Protein AF-A0A7J7U603-F1 (afdb_monomer_lite)

Structure (mmCIF, N/CA/C/O backbone):
data_AF-A0A7J7U603-F1
#
_entry.id   AF-A0A7J7U603-F1
#
loop_
_atom_site.group_PDB
_atom_site.id
_atom_site.type_symbol
_atom_site.label_atom_id
_atom_site.label_alt_id
_atom_site.label_comp_id
_atom_site.label_asym_id
_atom_site.label_entity_id
_atom_site.label_seq_id
_atom_site.pdbx_PDB_ins_code
_atom_site.Cartn_x
_atom_site.Cartn_y
_atom_site.Cartn_z
_atom_site.occupancy
_atom_site.B_iso_or_equiv
_atom_site.auth_seq_id
_atom_site.auth_comp_id
_atom_site.auth_asym_id
_atom_site.auth_atom_id
_atom_site.pdbx_PDB_model_num
ATOM 1 N N . MET A 1 1 ? -26.264 -17.596 16.762 1.00 34.34 1 MET A N 1
ATOM 2 C CA . MET A 1 1 ? -25.165 -16.637 17.000 1.00 34.34 1 MET A CA 1
ATOM 3 C C . MET A 1 1 ? -24.797 -16.020 15.657 1.00 34.34 1 MET A C 1
ATOM 5 O O . MET A 1 1 ? -24.153 -16.691 14.863 1.00 34.34 1 MET A O 1
ATOM 9 N N . ALA A 1 2 ? -25.274 -14.814 15.342 1.00 40.19 2 ALA A N 1
ATOM 10 C CA . ALA A 1 2 ? -24.815 -14.091 14.156 1.00 40.19 2 ALA A CA 1
ATOM 11 C C . ALA A 1 2 ? -23.513 -13.378 14.534 1.00 40.19 2 ALA A C 1
ATOM 13 O O . ALA A 1 2 ? -23.533 -12.454 15.344 1.00 40.19 2 ALA A O 1
ATOM 14 N N . THR A 1 3 ? -22.375 -13.850 14.027 1.00 47.66 3 THR A N 1
ATOM 15 C CA . THR A 1 3 ? -21.119 -13.109 14.168 1.00 47.66 3 THR A CA 1
ATOM 16 C C . THR A 1 3 ? -21.222 -11.887 13.259 1.00 47.66 3 THR A C 1
ATOM 18 O O . THR A 1 3 ? -21.312 -12.025 12.041 1.00 47.66 3 THR A O 1
ATOM 21 N N . GLY A 1 4 ? -21.324 -10.689 13.836 1.00 52.97 4 GLY A N 1
ATOM 22 C CA . GLY A 1 4 ? -21.296 -9.450 13.063 1.00 52.97 4 GLY A CA 1
ATOM 23 C C . GLY A 1 4 ? -19.930 -9.337 12.398 1.00 52.97 4 GLY A C 1
ATOM 24 O O . GLY A 1 4 ? -18.949 -9.033 13.070 1.00 52.97 4 GLY A O 1
ATOM 25 N N . LYS A 1 5 ? -19.844 -9.664 11.106 1.00 60.19 5 LYS A N 1
ATOM 26 C CA . LYS A 1 5 ? -18.607 -9.535 10.335 1.00 60.19 5 LYS A CA 1
ATOM 27 C C . LYS A 1 5 ? -18.246 -8.047 10.284 1.00 60.19 5 LYS A C 1
ATOM 29 O O . LYS A 1 5 ? -19.088 -7.233 9.906 1.00 60.19 5 LYS A O 1
ATOM 34 N N . SER A 1 6 ? -17.031 -7.712 10.723 1.00 65.50 6 SER A N 1
ATOM 35 C CA . SER A 1 6 ? -16.450 -6.368 10.604 1.00 65.50 6 SER A CA 1
ATOM 36 C C . SER A 1 6 ? -16.629 -5.872 9.168 1.00 65.50 6 SER A C 1
ATOM 38 O O . SER A 1 6 ? -16.495 -6.655 8.222 1.00 65.50 6 SER A O 1
ATOM 40 N N . ALA A 1 7 ? -16.998 -4.603 8.991 1.00 77.75 7 ALA A N 1
ATOM 41 C CA . ALA A 1 7 ? -17.193 -4.056 7.655 1.00 77.75 7 ALA A CA 1
ATOM 42 C C . ALA A 1 7 ? -15.836 -4.023 6.940 1.00 77.75 7 ALA A C 1
ATOM 44 O O . ALA A 1 7 ? -14.907 -3.359 7.390 1.00 77.75 7 ALA A O 1
ATOM 45 N N . THR A 1 8 ? -15.695 -4.758 5.841 1.00 85.19 8 THR A N 1
ATOM 46 C CA . THR A 1 8 ? -14.444 -4.795 5.075 1.00 85.19 8 THR A CA 1
ATOM 47 C C . THR A 1 8 ? -14.407 -3.630 4.093 1.00 85.19 8 THR A C 1
ATOM 49 O O . THR A 1 8 ? -15.346 -3.466 3.314 1.00 85.19 8 THR A O 1
ATOM 52 N N . PHE A 1 9 ? -13.325 -2.855 4.084 1.00 88.00 9 PHE A N 1
ATOM 53 C CA . PHE A 1 9 ? -13.105 -1.776 3.124 1.00 88.00 9 PHE A CA 1
ATOM 54 C C . PHE A 1 9 ? -11.808 -2.026 2.353 1.00 88.00 9 PHE A C 1
ATOM 56 O O . PHE A 1 9 ? -10.727 -2.114 2.936 1.00 88.00 9 PHE A O 1
ATOM 63 N N . GLN A 1 10 ? -11.914 -2.125 1.033 1.00 92.19 10 GLN A N 1
ATOM 64 C CA . GLN A 1 10 ? -10.768 -2.293 0.148 1.00 92.19 10 GLN A CA 1
ATOM 65 C C . GLN A 1 10 ? -10.568 -1.019 -0.669 1.00 92.19 10 GLN A C 1
ATOM 67 O O . GLN A 1 10 ? -11.466 -0.605 -1.401 1.00 92.19 10 GLN A O 1
ATOM 72 N N . LEU A 1 11 ? -9.390 -0.407 -0.560 1.00 93.62 11 LEU A N 1
ATOM 73 C CA . LEU A 1 11 ? -8.970 0.666 -1.456 1.00 93.62 11 LEU A CA 1
ATOM 74 C C . LEU A 1 11 ? -8.168 0.054 -2.603 1.00 93.62 11 LEU A C 1
ATOM 76 O O . LEU A 1 11 ? -7.042 -0.387 -2.384 1.00 93.62 11 LEU A O 1
ATOM 80 N N . VAL A 1 12 ? -8.737 0.046 -3.808 1.00 96.25 12 VAL A N 1
ATOM 81 C CA . VAL A 1 12 ? -8.064 -0.452 -5.014 1.00 96.25 12 VAL A CA 1
ATOM 82 C C . VAL A 1 12 ? -7.668 0.726 -5.904 1.00 96.25 12 VAL A C 1
ATOM 84 O O . VAL A 1 12 ? -8.532 1.503 -6.306 1.00 96.25 12 VAL A O 1
ATOM 87 N N . GLU A 1 13 ? -6.380 0.861 -6.223 1.00 97.44 13 GLU A N 1
ATOM 88 C CA . GLU A 1 13 ? -5.864 1.895 -7.133 1.00 97.44 13 GLU A CA 1
ATOM 89 C C . GLU A 1 13 ? -5.156 1.248 -8.333 1.00 97.44 13 GLU A C 1
ATOM 91 O O . GLU A 1 13 ? -4.254 0.421 -8.176 1.00 97.44 13 GLU A O 1
ATOM 96 N N . LEU A 1 14 ? -5.579 1.629 -9.542 1.00 97.25 14 LEU A N 1
ATOM 97 C CA . LEU A 1 14 ? -5.010 1.165 -10.808 1.00 97.25 14 LEU A CA 1
ATOM 98 C C . LEU A 1 14 ? -3.967 2.165 -11.301 1.00 97.25 14 LEU A C 1
ATOM 100 O O . LEU A 1 14 ? -4.303 3.319 -11.557 1.00 97.25 14 LEU A O 1
ATOM 104 N N . GLY A 1 15 ? -2.720 1.727 -11.471 1.00 96.12 15 GLY A N 1
ATOM 105 C CA . GLY A 1 15 ? -1.633 2.611 -11.891 1.00 96.12 15 GLY A CA 1
ATOM 106 C C . GLY A 1 15 ? -1.363 3.740 -10.885 1.00 96.12 15 GLY A C 1
ATOM 107 O O . GLY A 1 15 ? -1.459 4.911 -11.250 1.00 96.12 15 GLY A O 1
ATOM 108 N N . PRO A 1 16 ? -0.981 3.423 -9.635 1.00 96.12 16 PRO A N 1
ATOM 109 C CA . PRO A 1 16 ? -0.846 4.406 -8.552 1.00 96.12 16 PRO A CA 1
ATOM 110 C C . PRO A 1 16 ? 0.319 5.400 -8.713 1.00 96.12 16 PRO A C 1
ATOM 112 O O . PRO A 1 16 ? 0.555 6.266 -7.862 1.00 96.12 16 PRO A O 1
ATOM 115 N N . GLY A 1 17 ? 1.110 5.276 -9.782 1.00 96.62 17 GLY A N 1
ATOM 116 C CA . GLY A 1 17 ? 2.239 6.150 -10.073 1.00 96.62 17 GLY A CA 1
ATOM 117 C C . GLY A 1 17 ? 3.280 6.105 -8.956 1.00 96.62 17 GLY A C 1
ATOM 118 O O . GLY A 1 17 ? 4.003 5.125 -8.801 1.00 96.62 17 GLY A O 1
ATOM 119 N N . ARG A 1 18 ? 3.381 7.176 -8.166 1.00 96.19 18 ARG A N 1
ATOM 120 C CA . ARG A 1 18 ? 4.310 7.259 -7.021 1.00 96.19 18 ARG A CA 1
ATOM 121 C C . ARG A 1 18 ? 3.672 6.867 -5.684 1.00 96.19 18 ARG A C 1
ATOM 123 O O . ARG A 1 18 ? 4.360 6.897 -4.672 1.00 96.19 18 ARG A O 1
ATOM 130 N N . GLY A 1 19 ? 2.380 6.538 -5.662 1.00 95.75 19 GLY A N 1
ATOM 131 C CA . GLY A 1 19 ? 1.629 6.250 -4.436 1.00 95.75 19 GLY A CA 1
ATOM 132 C C . GLY A 1 19 ? 1.220 7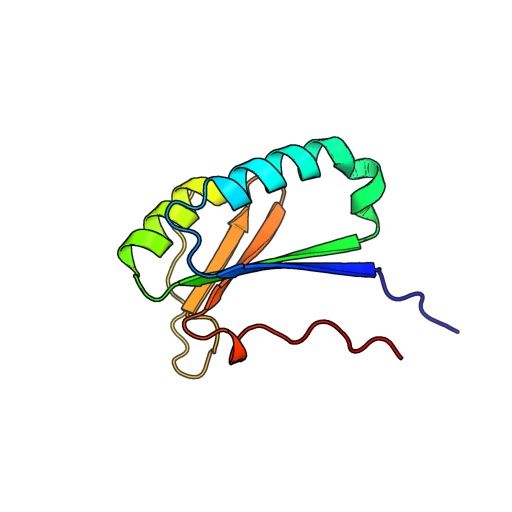.501 -3.656 1.00 95.75 19 GLY A C 1
ATOM 133 O O . GLY A 1 19 ? 0.884 7.407 -2.480 1.00 95.75 19 GLY A O 1
ATOM 134 N N . THR A 1 20 ? 1.262 8.685 -4.276 1.00 96.25 20 THR A N 1
ATOM 135 C CA . THR A 1 20 ? 0.912 9.949 -3.608 1.00 96.25 20 THR A CA 1
ATOM 136 C C . THR A 1 20 ? -0.568 9.995 -3.237 1.00 96.25 20 THR A C 1
ATOM 138 O O . THR A 1 20 ? -0.878 10.322 -2.099 1.00 96.25 20 THR A O 1
ATOM 141 N N . LEU A 1 21 ? -1.470 9.587 -4.139 1.00 96.56 21 LEU A N 1
ATOM 142 C CA . LEU A 1 21 ? -2.910 9.560 -3.864 1.00 96.56 21 LEU A CA 1
ATOM 143 C C . LEU A 1 21 ? -3.244 8.614 -2.702 1.00 96.56 21 LEU A C 1
ATOM 145 O O . LEU A 1 21 ? -3.831 9.047 -1.711 1.00 96.56 21 LEU A O 1
ATOM 149 N N . ALA A 1 22 ? -2.799 7.355 -2.770 1.00 95.44 22 ALA A N 1
ATOM 150 C CA . ALA A 1 22 ? -2.915 6.413 -1.657 1.00 95.44 22 ALA A CA 1
ATOM 151 C C . ALA A 1 22 ? -2.312 6.967 -0.352 1.00 95.44 22 ALA A C 1
ATOM 153 O O . ALA A 1 22 ? -2.909 6.836 0.718 1.00 95.44 22 ALA A O 1
ATOM 154 N N . GLY A 1 23 ? -1.159 7.636 -0.429 1.00 94.69 23 GLY A N 1
ATOM 155 C CA . GLY A 1 23 ? -0.525 8.292 0.712 1.00 94.69 23 GLY A CA 1
ATOM 156 C C . GLY A 1 23 ? -1.380 9.409 1.316 1.00 94.69 23 GLY A C 1
ATOM 157 O O . GLY A 1 23 ? -1.432 9.549 2.536 1.00 94.69 23 GLY A O 1
ATOM 158 N N . ASP A 1 24 ? -2.065 10.197 0.492 1.00 94.81 24 ASP A N 1
ATOM 159 C CA . ASP A 1 24 ? -2.973 11.260 0.928 1.00 94.81 24 ASP A CA 1
ATOM 160 C C . ASP A 1 24 ? -4.216 10.677 1.610 1.00 94.81 24 ASP A C 1
ATOM 162 O O . ASP A 1 24 ? -4.585 11.118 2.701 1.00 94.81 24 ASP A O 1
ATOM 166 N N . ILE A 1 25 ? -4.797 9.621 1.036 1.00 93.38 25 ILE A N 1
ATOM 167 C CA . ILE A 1 25 ? -5.940 8.898 1.610 1.00 93.38 25 ILE A CA 1
ATOM 168 C C . ILE A 1 25 ? -5.575 8.292 2.970 1.00 93.38 25 ILE A C 1
ATOM 170 O O . ILE A 1 25 ? -6.312 8.456 3.942 1.00 93.38 25 ILE A O 1
ATOM 174 N N . LEU A 1 26 ? -4.405 7.657 3.081 1.00 91.56 26 LEU A N 1
ATOM 175 C CA . LEU A 1 26 ? -3.903 7.104 4.341 1.00 91.56 26 LEU A CA 1
ATOM 176 C C . LEU A 1 26 ? -3.768 8.161 5.443 1.00 91.56 26 LEU A C 1
ATOM 178 O O . LEU A 1 26 ? -4.083 7.883 6.603 1.00 91.56 26 LEU A O 1
ATOM 182 N N . ARG A 1 27 ? -3.339 9.383 5.097 1.00 91.62 27 ARG A N 1
ATOM 183 C CA . ARG A 1 27 ? -3.269 10.499 6.057 1.00 91.62 27 ARG A CA 1
ATOM 184 C C . ARG A 1 27 ? -4.646 10.956 6.525 1.00 91.62 27 ARG A C 1
ATOM 186 O O . ARG A 1 27 ? -4.769 11.412 7.656 1.00 91.62 27 ARG A O 1
ATOM 193 N N . VAL A 1 28 ? -5.675 10.828 5.693 1.00 91.06 28 VAL A N 1
ATOM 194 C CA . VAL A 1 28 ? -7.063 11.078 6.107 1.00 91.06 28 VAL A CA 1
ATOM 195 C C . VAL A 1 28 ? -7.558 9.940 7.005 1.00 91.06 28 VAL A C 1
ATOM 197 O O . VAL A 1 28 ? -8.156 10.193 8.049 1.00 91.06 28 VAL A O 1
ATOM 200 N N . PHE A 1 29 ? -7.257 8.684 6.666 1.00 88.88 29 PHE A N 1
ATOM 201 C CA . PHE A 1 29 ? -7.681 7.524 7.458 1.00 88.88 29 PHE A CA 1
ATOM 202 C C . PHE A 1 29 ? -7.122 7.540 8.881 1.00 88.88 29 PHE A C 1
ATOM 204 O O . PHE A 1 29 ? -7.843 7.196 9.818 1.00 88.88 29 PHE A O 1
ATOM 211 N N . SER A 1 30 ? -5.880 7.992 9.078 1.00 84.69 30 SER A N 1
ATOM 212 C CA . SER A 1 30 ? -5.302 8.111 10.422 1.00 84.69 30 SER A CA 1
ATOM 213 C C . SER A 1 30 ? -6.049 9.118 11.308 1.00 84.69 30 SER A C 1
ATOM 215 O O . SER A 1 30 ? -6.154 8.906 12.515 1.00 84.69 30 SER A O 1
ATOM 217 N N . GLN A 1 31 ? -6.637 10.165 10.720 1.00 87.25 31 GLN A N 1
ATOM 218 C CA . GLN A 1 31 ? -7.465 11.145 11.434 1.00 87.25 31 GLN A CA 1
ATOM 219 C C . GLN A 1 31 ? -8.864 10.600 11.753 1.00 87.25 31 GLN A C 1
ATOM 221 O O . GLN A 1 31 ? -9.447 10.938 12.781 1.00 87.25 31 GLN A O 1
ATOM 226 N N . LEU A 1 32 ? -9.386 9.708 10.907 1.00 81.94 32 LEU A N 1
ATOM 227 C CA . LEU A 1 32 ? -10.698 9.067 11.062 1.00 81.94 32 LEU A CA 1
ATOM 228 C C . LEU A 1 32 ? -10.653 7.772 11.895 1.00 81.94 32 LEU A C 1
ATOM 230 O O . LEU A 1 32 ? -11.623 7.010 11.923 1.00 81.94 32 LEU A O 1
ATOM 234 N N . GLY A 1 33 ? -9.546 7.511 12.597 1.00 69.94 33 GLY A N 1
ATOM 235 C CA . GLY A 1 33 ? -9.266 6.230 13.249 1.00 69.94 33 GLY A CA 1
ATOM 236 C C . GLY A 1 33 ? -10.340 5.736 14.227 1.00 69.94 33 GLY A C 1
ATOM 237 O O . GLY A 1 33 ? -10.505 4.531 14.380 1.00 69.94 33 GLY A O 1
ATOM 238 N N . SER A 1 34 ? -11.122 6.609 14.872 1.00 71.19 34 SER A N 1
ATOM 239 C CA . SER A 1 34 ? -12.229 6.182 15.750 1.00 71.19 34 SER A CA 1
ATOM 240 C C . SER A 1 34 ? -13.388 5.524 14.990 1.00 71.19 34 SER A C 1
ATOM 242 O O . SER A 1 34 ? -14.003 4.592 15.509 1.00 71.19 34 SER A O 1
ATOM 244 N N . VAL A 1 35 ? -13.658 5.974 13.763 1.00 69.19 35 VAL A N 1
ATOM 245 C CA . VAL A 1 35 ? -14.701 5.439 12.873 1.00 69.19 35 VAL A CA 1
ATOM 246 C C . VAL A 1 35 ? -14.200 4.177 12.176 1.00 69.19 35 VAL A C 1
ATOM 248 O O . VAL A 1 35 ? -14.919 3.186 12.079 1.00 69.19 35 VAL A O 1
ATOM 251 N N . LEU A 1 36 ? -12.937 4.195 11.751 1.00 74.12 36 LEU A N 1
ATOM 252 C CA . LEU A 1 36 ? -12.325 3.134 10.956 1.00 74.12 36 LEU A CA 1
ATOM 253 C C . LEU A 1 36 ? -11.825 1.936 11.780 1.00 74.12 36 LEU A C 1
ATOM 255 O O . LEU A 1 36 ? -11.639 0.864 11.222 1.00 74.12 36 LEU A O 1
ATOM 259 N N . LYS A 1 37 ? -11.690 2.058 13.109 1.00 71.81 37 LYS A N 1
ATOM 260 C CA . LYS A 1 37 ? -11.321 0.948 14.020 1.00 71.81 37 LYS A CA 1
ATOM 261 C C . LYS A 1 37 ? -12.261 -0.262 13.976 1.00 71.81 37 LYS A C 1
ATOM 263 O O . LYS A 1 37 ? -11.892 -1.324 14.463 1.00 71.81 37 LYS A O 1
ATOM 268 N N . LYS A 1 38 ? -13.486 -0.084 13.477 1.00 76.25 38 LYS A N 1
ATOM 269 C CA . LYS A 1 38 ? -14.494 -1.146 13.341 1.00 76.25 38 LYS A CA 1
ATOM 270 C C . LYS A 1 38 ? -14.556 -1.728 11.925 1.00 76.25 38 LYS A C 1
ATOM 272 O O . LYS A 1 38 ? -15.475 -2.495 11.648 1.00 76.25 38 LYS A O 1
ATOM 277 N N . CYS A 1 39 ? -13.644 -1.310 11.049 1.00 80.69 39 CYS A N 1
ATOM 278 C CA . CYS A 1 39 ? -13.585 -1.736 9.664 1.00 80.69 39 CYS A CA 1
ATOM 279 C C . CYS A 1 39 ? -12.240 -2.398 9.378 1.00 80.69 39 CYS A C 1
ATOM 281 O O . CYS A 1 39 ? -11.187 -1.870 9.738 1.00 80.69 39 CYS A O 1
ATOM 283 N N . ASP A 1 40 ? -12.274 -3.514 8.662 1.00 86.62 40 ASP A N 1
ATOM 284 C CA . ASP A 1 40 ? -11.064 -4.180 8.196 1.00 86.62 40 ASP A CA 1
ATOM 285 C C . ASP A 1 40 ? -10.628 -3.507 6.891 1.00 86.62 40 ASP A C 1
ATOM 287 O O . ASP A 1 40 ? -11.242 -3.709 5.840 1.00 86.62 40 ASP A O 1
ATOM 291 N N . ILE A 1 41 ? -9.607 -2.649 6.971 1.00 89.75 41 ILE A N 1
ATOM 292 C CA . ILE A 1 41 ? -9.111 -1.865 5.834 1.00 89.75 41 ILE A CA 1
ATOM 293 C C . ILE A 1 41 ? -7.914 -2.559 5.198 1.00 89.75 41 ILE A C 1
ATOM 295 O O . ILE A 1 41 ? -6.991 -2.986 5.888 1.00 89.75 41 ILE A O 1
ATOM 299 N N . SER A 1 42 ? -7.894 -2.597 3.870 1.00 93.25 42 SER A N 1
ATOM 300 C CA . SER A 1 42 ? -6.744 -3.048 3.086 1.00 93.25 42 SER A CA 1
ATOM 301 C C . SER A 1 42 ? -6.562 -2.196 1.834 1.00 93.25 42 SER A C 1
ATOM 303 O O . SER A 1 42 ? -7.517 -1.615 1.315 1.00 93.25 42 SER A O 1
ATOM 305 N N . ILE A 1 43 ? -5.313 -2.086 1.380 1.00 95.19 43 ILE A N 1
ATOM 306 C CA . ILE A 1 43 ? -4.938 -1.356 0.169 1.00 95.19 43 ILE A CA 1
ATOM 307 C C . ILE A 1 43 ? -4.422 -2.345 -0.870 1.00 95.19 43 ILE A C 1
ATOM 309 O O . ILE A 1 43 ? -3.580 -3.201 -0.586 1.00 95.19 43 ILE A O 1
ATOM 313 N N . HIS A 1 44 ? -4.908 -2.198 -2.094 1.00 97.00 44 HIS A N 1
ATOM 314 C CA . HIS A 1 44 ? -4.564 -3.040 -3.224 1.00 97.00 44 HIS A CA 1
ATOM 315 C C . HIS A 1 44 ? -4.144 -2.162 -4.398 1.00 97.00 44 HIS A C 1
ATOM 317 O O . HIS A 1 44 ? -4.908 -1.337 -4.891 1.00 97.00 44 HIS A O 1
ATOM 323 N N . LEU A 1 45 ? -2.898 -2.318 -4.822 1.00 97.75 45 LEU A N 1
ATOM 324 C CA . LEU A 1 45 ? -2.280 -1.507 -5.858 1.00 97.75 45 LEU A CA 1
ATOM 325 C C . LEU A 1 45 ? -2.024 -2.378 -7.081 1.00 97.75 45 LEU A C 1
ATOM 327 O O . LEU A 1 45 ? -1.338 -3.392 -6.978 1.00 97.75 45 LEU A O 1
ATOM 331 N N . VAL A 1 46 ? -2.566 -1.991 -8.232 1.00 97.75 46 VAL A N 1
ATOM 332 C CA . VAL A 1 46 ? -2.310 -2.695 -9.494 1.00 97.75 46 VAL A CA 1
ATOM 333 C C . VAL A 1 46 ? -1.226 -1.940 -10.250 1.00 97.75 46 VAL A C 1
ATOM 335 O O . VAL A 1 46 ? -1.447 -0.828 -10.738 1.00 97.75 46 VAL A O 1
ATOM 338 N N . GLU A 1 47 ? -0.037 -2.533 -10.299 1.00 97.31 47 GLU A N 1
ATOM 339 C CA . GLU A 1 47 ? 1.179 -1.950 -10.855 1.00 97.31 47 GLU A CA 1
ATOM 340 C C . GLU A 1 47 ? 2.027 -3.045 -11.515 1.00 97.31 47 GLU A C 1
ATOM 342 O O . GLU A 1 47 ? 2.289 -4.098 -10.943 1.00 97.31 47 GLU A O 1
ATOM 347 N N . VAL A 1 48 ? 2.494 -2.793 -12.736 1.00 95.56 48 VAL A N 1
ATOM 348 C CA . VAL A 1 48 ? 3.328 -3.747 -13.489 1.00 95.56 48 VAL A CA 1
ATOM 349 C C . VAL A 1 48 ? 4.816 -3.401 -13.408 1.00 95.56 48 VAL A C 1
ATOM 351 O O . VAL A 1 48 ? 5.675 -4.264 -13.608 1.00 95.56 48 VAL A O 1
ATOM 354 N N . SER A 1 49 ? 5.140 -2.144 -13.094 1.00 95.81 49 SER A N 1
ATOM 355 C CA . SER A 1 49 ? 6.502 -1.634 -12.974 1.00 95.81 49 SER A CA 1
ATOM 356 C C . SER A 1 49 ? 7.074 -1.888 -11.582 1.00 95.81 49 SER A C 1
ATOM 358 O O . SER A 1 49 ? 6.712 -1.228 -10.602 1.00 95.81 49 SER A O 1
ATOM 360 N N . GLN A 1 50 ? 8.061 -2.785 -11.497 1.00 92.06 50 GLN A N 1
ATOM 361 C CA . GLN A 1 50 ? 8.782 -3.062 -10.249 1.00 92.06 50 GLN A CA 1
ATOM 362 C C . GLN A 1 50 ? 9.413 -1.792 -9.657 1.00 92.06 50 GLN A C 1
ATOM 364 O O . GLN A 1 50 ? 9.298 -1.538 -8.462 1.00 92.06 50 GLN A O 1
ATOM 369 N N . LYS A 1 51 ? 10.013 -0.940 -10.498 1.00 94.81 51 LYS A N 1
ATOM 370 C CA . LYS A 1 51 ? 10.629 0.316 -10.048 1.00 94.81 51 LYS A CA 1
ATOM 371 C C . LYS A 1 51 ? 9.609 1.261 -9.407 1.00 94.81 51 LYS A C 1
ATOM 373 O O . LYS A 1 51 ? 9.915 1.898 -8.402 1.00 94.81 51 LYS A O 1
ATOM 378 N N . LEU A 1 52 ? 8.415 1.388 -9.991 1.00 96.62 52 LEU A N 1
ATOM 379 C CA . LEU A 1 52 ? 7.360 2.217 -9.398 1.00 96.62 52 LEU A CA 1
ATOM 380 C C . LEU A 1 52 ? 6.839 1.593 -8.105 1.00 96.62 52 LEU A C 1
ATOM 382 O O . LEU A 1 52 ? 6.651 2.313 -7.130 1.00 96.62 52 LEU A O 1
ATOM 386 N N . SER A 1 53 ? 6.721 0.267 -8.061 1.00 95.75 53 SER A N 1
ATOM 387 C CA . SER A 1 53 ? 6.328 -0.474 -6.857 1.00 95.75 53 SER A CA 1
ATOM 388 C C . SER A 1 53 ? 7.274 -0.194 -5.687 1.00 95.75 53 SER A C 1
ATOM 390 O O . SER A 1 53 ? 6.825 0.120 -4.591 1.00 95.75 53 SER A O 1
ATOM 392 N N . GLU A 1 54 ? 8.589 -0.213 -5.920 1.00 94.69 54 GLU A N 1
ATOM 393 C CA . GLU A 1 54 ? 9.595 0.116 -4.901 1.00 94.69 54 GLU A CA 1
ATOM 394 C C . GLU A 1 54 ? 9.455 1.565 -4.394 1.00 94.69 54 GLU A C 1
ATOM 396 O O . GLU A 1 54 ? 9.540 1.819 -3.191 1.00 94.69 54 GLU A O 1
ATOM 401 N N . ILE A 1 55 ? 9.184 2.523 -5.290 1.00 96.12 55 ILE A N 1
ATOM 402 C CA . ILE A 1 55 ? 8.931 3.929 -4.921 1.00 96.12 55 ILE A CA 1
ATOM 403 C C . ILE A 1 55 ? 7.648 4.056 -4.087 1.00 96.12 55 ILE A C 1
ATOM 405 O O . ILE A 1 55 ? 7.620 4.791 -3.096 1.00 96.12 55 ILE A O 1
ATOM 409 N N . GLN A 1 56 ? 6.589 3.344 -4.469 1.00 96.56 56 GLN A N 1
ATOM 410 C CA . GLN A 1 56 ? 5.320 3.314 -3.743 1.00 96.56 56 GLN A CA 1
ATOM 411 C C . GLN A 1 56 ? 5.498 2.686 -2.356 1.00 96.56 56 GLN A C 1
ATOM 413 O O . GLN A 1 56 ? 5.017 3.245 -1.375 1.00 96.56 56 GLN A O 1
ATOM 418 N N . ALA A 1 57 ? 6.236 1.577 -2.249 1.00 95.44 57 ALA A N 1
ATOM 419 C CA . ALA A 1 57 ? 6.547 0.927 -0.979 1.00 95.44 57 ALA A CA 1
ATOM 420 C C . ALA A 1 57 ? 7.258 1.892 -0.022 1.00 95.44 57 ALA A C 1
ATOM 422 O O . ALA A 1 57 ? 6.792 2.083 1.100 1.00 95.44 57 ALA A O 1
ATOM 423 N N . LEU A 1 58 ? 8.292 2.601 -0.485 1.00 94.50 58 LEU A N 1
ATOM 424 C CA . LEU A 1 58 ? 8.962 3.633 0.317 1.00 94.50 58 LEU A CA 1
ATOM 425 C C . LEU A 1 58 ? 8.004 4.762 0.731 1.00 94.50 58 LEU A C 1
ATOM 427 O O . LEU A 1 58 ? 8.045 5.236 1.864 1.00 94.50 58 LEU A O 1
ATOM 431 N N . THR A 1 59 ? 7.117 5.181 -0.174 1.00 94.38 59 THR A N 1
ATOM 432 C CA . THR A 1 59 ? 6.147 6.257 0.083 1.00 94.38 59 THR A CA 1
ATOM 433 C C . THR A 1 59 ? 5.124 5.862 1.155 1.00 94.38 59 THR A C 1
ATOM 435 O O . THR A 1 59 ? 4.812 6.661 2.042 1.00 94.38 59 THR A O 1
ATOM 438 N N . LEU A 1 60 ? 4.614 4.630 1.092 1.00 94.75 60 LEU A N 1
ATOM 439 C CA . LEU A 1 60 ? 3.479 4.158 1.891 1.00 94.75 60 LEU A CA 1
ATOM 440 C C . LEU A 1 60 ? 3.890 3.442 3.184 1.00 94.75 60 LEU A C 1
ATOM 442 O O . LEU A 1 60 ? 3.168 3.531 4.178 1.00 94.75 60 LEU A O 1
ATOM 446 N N . THR A 1 61 ? 5.027 2.747 3.175 1.00 92.25 61 THR A N 1
ATOM 447 C CA . THR A 1 61 ? 5.497 1.878 4.271 1.00 92.25 61 THR A CA 1
ATOM 448 C C . THR A 1 61 ? 6.738 2.412 4.981 1.00 92.25 61 THR A C 1
ATOM 450 O O . THR A 1 61 ? 7.059 1.921 6.050 1.00 92.25 61 THR A O 1
ATOM 453 N N . GLU A 1 62 ? 7.419 3.428 4.425 1.00 84.88 62 GLU A N 1
ATOM 454 C CA . GLU A 1 62 ? 8.712 3.943 4.926 1.00 84.88 62 GLU A CA 1
ATOM 455 C C . GLU A 1 62 ? 9.885 2.946 4.869 1.00 84.88 62 GLU A C 1
ATOM 457 O O . GLU A 1 62 ? 11.026 3.321 5.131 1.00 84.88 62 GLU A O 1
ATOM 462 N N . GLU A 1 63 ? 9.639 1.712 4.431 1.00 84.88 63 GLU A N 1
ATOM 463 C CA . GLU A 1 63 ? 10.630 0.648 4.341 1.00 84.88 63 GLU A CA 1
ATOM 464 C C . GLU A 1 63 ? 10.707 0.069 2.925 1.00 84.88 63 GLU A C 1
ATOM 466 O O . GLU A 1 63 ? 9.845 0.276 2.064 1.00 84.88 63 GLU A O 1
ATOM 471 N N . LYS A 1 64 ? 11.786 -0.674 2.665 1.00 84.25 64 LYS A N 1
ATOM 472 C CA . LYS A 1 64 ? 11.855 -1.521 1.477 1.00 84.25 64 LYS A CA 1
ATOM 473 C C . LYS A 1 64 ? 11.074 -2.792 1.750 1.00 84.25 64 LYS A C 1
ATOM 475 O O . LYS A 1 64 ? 11.370 -3.514 2.697 1.00 84.25 64 LYS A O 1
ATOM 480 N N . VAL A 1 65 ? 10.132 -3.084 0.870 1.00 88.69 65 VAL A N 1
ATOM 481 C CA . VAL A 1 65 ? 9.318 -4.289 0.952 1.00 88.69 65 VAL A CA 1
ATOM 482 C C . VAL A 1 65 ? 9.936 -5.370 0.058 1.00 88.69 65 VAL A C 1
ATOM 484 O O . VAL A 1 65 ? 10.231 -5.088 -1.106 1.00 88.69 65 VAL A O 1
ATOM 487 N N . PRO A 1 66 ? 10.184 -6.591 0.568 1.00 87.94 66 PRO A N 1
ATOM 488 C CA . PRO A 1 66 ? 10.683 -7.681 -0.256 1.00 87.94 66 PRO A CA 1
ATOM 489 C C . PRO A 1 66 ? 9.610 -8.155 -1.241 1.00 87.94 66 PRO A C 1
ATOM 491 O O . PRO A 1 66 ? 8.414 -8.138 -0.948 1.00 87.94 66 PRO A O 1
ATOM 494 N N . LEU A 1 67 ? 10.058 -8.626 -2.403 1.00 88.12 67 LEU A N 1
ATOM 495 C CA . LEU A 1 67 ? 9.184 -9.315 -3.345 1.00 88.12 67 LEU A CA 1
ATOM 496 C C . LEU A 1 67 ? 8.726 -10.652 -2.751 1.00 88.12 67 LEU A C 1
ATOM 498 O O . LEU A 1 67 ? 9.513 -11.359 -2.110 1.00 88.12 67 LEU A O 1
ATOM 502 N N . GLU A 1 68 ? 7.467 -10.991 -3.004 1.00 88.06 68 GLU A N 1
ATOM 503 C CA . GLU A 1 68 ? 6.923 -12.317 -2.736 1.00 88.06 68 GLU A CA 1
ATOM 504 C C . GLU A 1 68 ? 7.658 -13.333 -3.617 1.00 88.06 68 GLU A C 1
ATOM 506 O O . GLU A 1 68 ? 7.873 -13.104 -4.810 1.00 88.06 68 GLU A O 1
ATOM 511 N N . ARG A 1 69 ? 8.111 -14.429 -3.005 1.00 82.12 69 ARG A N 1
ATOM 512 C CA . ARG A 1 69 ? 8.945 -15.437 -3.689 1.00 82.12 69 ARG A CA 1
ATOM 513 C C . ARG A 1 69 ? 8.134 -16.596 -4.247 1.00 82.12 69 ARG A C 1
ATOM 515 O O . ARG A 1 69 ? 8.672 -17.401 -5.003 1.00 82.12 69 ARG A O 1
ATOM 522 N N . ASP A 1 70 ? 6.878 -16.690 -3.841 1.00 87.06 70 ASP A N 1
ATOM 523 C CA . ASP A 1 70 ? 5.950 -17.687 -4.338 1.00 87.06 70 ASP A CA 1
ATOM 524 C C . ASP A 1 70 ? 5.494 -17.304 -5.754 1.00 87.06 70 ASP A C 1
ATOM 526 O O . ASP A 1 70 ? 4.867 -16.265 -5.956 1.00 87.06 70 ASP A O 1
ATOM 530 N N . ALA A 1 71 ? 5.844 -18.139 -6.735 1.00 78.38 71 ALA A N 1
ATOM 531 C CA . ALA A 1 71 ? 5.496 -17.930 -8.138 1.00 78.38 71 ALA A CA 1
ATOM 532 C C . ALA A 1 71 ? 4.001 -18.154 -8.428 1.00 78.38 71 ALA A C 1
ATOM 534 O O . ALA A 1 71 ? 3.503 -17.646 -9.428 1.00 78.38 71 ALA A O 1
ATOM 535 N N . GLU A 1 72 ? 3.299 -18.886 -7.561 1.00 84.94 72 GLU A N 1
ATOM 536 C CA . GLU A 1 72 ? 1.856 -19.133 -7.654 1.00 84.94 72 GLU A CA 1
ATOM 537 C C . GLU A 1 72 ? 1.055 -18.023 -6.948 1.00 84.94 72 GLU A C 1
ATOM 539 O O . GLU A 1 72 ? -0.171 -17.967 -7.057 1.00 84.94 72 GLU A O 1
ATOM 544 N N . SER A 1 73 ? 1.725 -17.126 -6.209 1.00 87.62 73 SER A N 1
ATOM 545 C CA . SER A 1 73 ? 1.055 -16.027 -5.518 1.00 87.62 73 SER A CA 1
ATOM 546 C C . SER A 1 73 ? 0.606 -14.947 -6.514 1.00 87.62 73 SER A C 1
ATOM 548 O O . SER A 1 73 ? 1.447 -14.355 -7.195 1.00 87.62 73 SER A O 1
ATOM 550 N N . PRO A 1 74 ? -0.692 -14.584 -6.534 1.00 89.31 74 PRO A N 1
ATOM 551 C CA . PRO A 1 74 ? -1.197 -13.470 -7.348 1.00 89.31 74 PRO A CA 1
ATOM 552 C C . PRO A 1 74 ? -0.649 -12.108 -6.882 1.00 89.31 74 PRO A C 1
ATOM 554 O O . PRO A 1 74 ? -0.600 -11.130 -7.628 1.00 89.31 74 PRO A O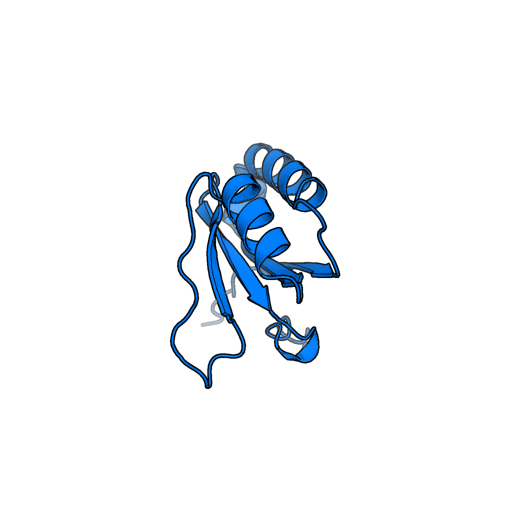 1
ATOM 557 N N . VAL A 1 75 ? -0.206 -12.039 -5.626 1.00 93.75 75 VAL A N 1
ATOM 558 C CA . VAL A 1 75 ? 0.429 -10.863 -5.034 1.00 93.75 75 VAL A CA 1
ATOM 559 C C . VAL A 1 75 ? 1.939 -11.015 -5.148 1.00 93.75 75 VAL A C 1
ATOM 561 O O . VAL A 1 75 ? 2.492 -11.956 -4.580 1.00 93.75 75 VAL A O 1
ATOM 564 N N . TYR A 1 76 ? 2.622 -10.067 -5.791 1.00 94.19 76 TYR A N 1
ATOM 565 C CA . TYR A 1 76 ? 4.084 -10.124 -5.936 1.00 94.19 76 TYR A CA 1
ATOM 566 C C . TYR A 1 76 ? 4.838 -9.262 -4.911 1.00 94.19 76 TYR A C 1
ATOM 568 O O . TYR A 1 76 ? 6.065 -9.332 -4.829 1.00 94.19 76 TYR A O 1
ATOM 576 N N . MET A 1 77 ? 4.139 -8.430 -4.132 1.00 94.81 77 MET A N 1
ATOM 577 C CA . MET A 1 77 ? 4.731 -7.627 -3.057 1.00 94.81 77 MET A CA 1
ATOM 578 C C . MET A 1 77 ? 3.682 -7.314 -1.981 1.00 94.81 77 MET A C 1
ATOM 580 O O . MET A 1 77 ? 2.535 -7.005 -2.307 1.00 94.81 77 MET A O 1
ATOM 584 N N . LYS A 1 78 ? 4.062 -7.388 -0.698 1.00 94.31 78 LYS A N 1
ATOM 585 C CA . LYS A 1 78 ? 3.174 -7.146 0.456 1.00 94.31 78 LYS A CA 1
ATOM 586 C C . LYS A 1 78 ? 3.885 -6.348 1.531 1.00 94.31 78 LYS A C 1
ATOM 588 O O . LYS A 1 78 ? 4.955 -6.746 1.972 1.00 94.31 78 LYS A O 1
ATOM 593 N N . GLY A 1 79 ? 3.263 -5.275 1.994 1.00 93.94 79 GLY A N 1
ATOM 594 C CA . GLY A 1 79 ? 3.795 -4.429 3.053 1.00 93.94 79 GLY A CA 1
ATOM 595 C C . GLY A 1 79 ? 2.721 -3.998 4.040 1.00 93.94 79 GLY A C 1
ATOM 596 O O . GLY A 1 79 ? 1.539 -4.317 3.899 1.00 93.94 79 GLY A O 1
ATOM 597 N N . VAL A 1 80 ? 3.146 -3.233 5.039 1.00 94.19 80 VAL A N 1
ATOM 598 C CA . VAL A 1 80 ? 2.263 -2.593 6.013 1.00 94.19 80 VAL A CA 1
ATOM 599 C C . VAL A 1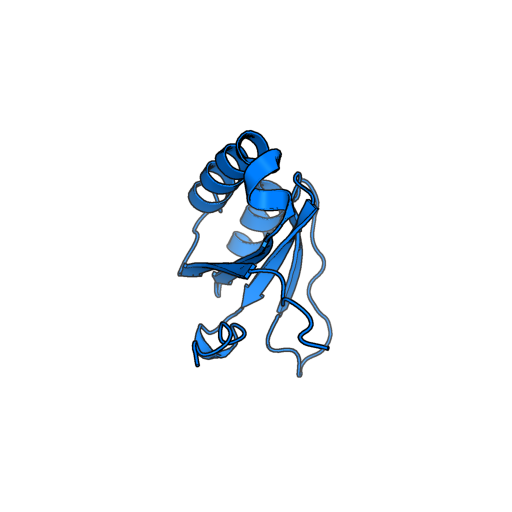 80 ? 2.567 -1.104 5.989 1.00 94.19 80 VAL A C 1
ATOM 601 O O . VAL A 1 80 ? 3.726 -0.700 6.027 1.00 94.19 80 VAL A O 1
ATOM 604 N N . THR A 1 81 ? 1.536 -0.277 5.855 1.00 92.56 81 THR A N 1
ATOM 605 C CA . THR A 1 81 ? 1.707 1.175 5.820 1.00 92.56 81 THR A CA 1
ATOM 606 C C . THR A 1 81 ? 2.104 1.714 7.192 1.00 92.56 81 THR A C 1
ATOM 608 O O . THR A 1 81 ? 1.931 1.054 8.217 1.00 92.56 81 THR A O 1
ATOM 611 N N . LYS A 1 82 ? 2.530 2.978 7.237 1.00 87.94 82 LYS A N 1
ATOM 612 C CA . LYS A 1 82 ? 2.848 3.694 8.491 1.00 87.94 82 LYS A CA 1
ATOM 613 C C . LYS A 1 82 ? 1.710 3.680 9.518 1.00 87.94 82 LYS A C 1
ATOM 615 O O . LYS A 1 82 ? 1.948 3.785 10.715 1.00 87.94 82 LYS A O 1
ATOM 620 N N . SER A 1 83 ? 0.463 3.586 9.053 1.00 85.44 83 SER A N 1
ATOM 621 C CA . SER A 1 83 ? -0.732 3.535 9.900 1.00 85.44 83 SER A CA 1
ATOM 622 C C . SER A 1 83 ? -1.158 2.111 10.277 1.00 85.44 83 SER A C 1
ATOM 624 O O . SER A 1 83 ? -2.229 1.941 10.853 1.00 85.44 83 SER A O 1
ATOM 626 N N . GLY A 1 84 ? -0.351 1.094 9.958 1.00 88.88 84 GLY A N 1
ATOM 627 C CA . GLY A 1 84 ? -0.647 -0.308 10.258 1.00 88.88 84 GLY A CA 1
ATOM 628 C C . GLY A 1 84 ? -1.625 -0.968 9.283 1.00 88.88 84 GLY A C 1
ATOM 629 O O . GLY A 1 84 ? -2.142 -2.040 9.583 1.00 88.88 84 GLY A O 1
ATOM 630 N N . ILE A 1 85 ? -1.909 -0.343 8.135 1.00 91.69 85 ILE A N 1
ATOM 631 C CA . ILE A 1 85 ? -2.856 -0.874 7.147 1.00 91.69 85 ILE A CA 1
ATOM 632 C C . ILE A 1 85 ? -2.101 -1.789 6.172 1.00 91.69 85 ILE A C 1
ATOM 634 O O . ILE A 1 85 ? -1.069 -1.378 5.640 1.00 91.69 85 ILE A O 1
ATOM 638 N N . PRO A 1 86 ? -2.574 -3.017 5.906 1.00 94.50 86 PRO A N 1
ATOM 639 C CA . PRO A 1 86 ? -1.943 -3.894 4.929 1.00 94.50 86 PRO A CA 1
ATOM 640 C C . PRO A 1 86 ? -2.058 -3.316 3.513 1.00 94.50 86 PRO A C 1
ATOM 642 O O . PRO A 1 86 ? -3.126 -2.863 3.096 1.00 94.50 86 PRO A O 1
ATOM 645 N N . VAL A 1 87 ? -0.959 -3.371 2.761 1.00 95.88 87 VAL A N 1
ATOM 646 C CA . VAL A 1 87 ? -0.887 -2.982 1.349 1.00 95.88 87 VAL A CA 1
ATOM 647 C C . VAL A 1 87 ? -0.316 -4.131 0.520 1.00 95.88 87 VAL A C 1
ATOM 649 O O . VAL A 1 87 ? 0.654 -4.779 0.909 1.00 95.88 87 VAL A O 1
ATOM 652 N N . SER A 1 88 ? -0.948 -4.428 -0.611 1.00 96.56 88 SER A N 1
ATOM 653 C CA . SER A 1 88 ? -0.560 -5.513 -1.521 1.00 96.56 88 SER A CA 1
ATOM 654 C C . SER A 1 88 ? -0.477 -5.003 -2.953 1.00 96.56 88 SER A C 1
ATOM 656 O O . SER A 1 88 ? -1.323 -4.209 -3.364 1.00 96.56 88 SER A O 1
ATOM 658 N N . TRP A 1 89 ? 0.520 -5.475 -3.699 1.00 97.12 89 TRP A N 1
ATOM 659 C CA . TRP A 1 89 ? 0.723 -5.129 -5.103 1.00 97.12 89 TRP A CA 1
ATOM 660 C C . TRP A 1 89 ? 0.464 -6.322 -6.021 1.00 97.12 89 TRP A C 1
ATOM 662 O O . TRP A 1 89 ? 0.943 -7.433 -5.773 1.00 97.12 89 TRP A O 1
ATOM 672 N N . TYR A 1 90 ? -0.258 -6.050 -7.102 1.00 96.69 90 TYR A N 1
ATOM 673 C CA . TYR A 1 90 ? -0.744 -7.016 -8.083 1.00 96.69 90 TYR A CA 1
ATOM 674 C C . TYR A 1 90 ? -0.358 -6.575 -9.489 1.00 96.69 90 TYR A C 1
ATOM 676 O O . TYR A 1 90 ? -0.238 -5.376 -9.751 1.00 96.69 90 TYR A O 1
ATOM 684 N N . ARG A 1 91 ? -0.180 -7.534 -10.401 1.00 95.19 91 ARG A N 1
ATOM 685 C CA . ARG A 1 91 ? 0.095 -7.228 -11.814 1.00 95.19 91 ARG A CA 1
ATOM 686 C C . ARG A 1 91 ? -1.186 -7.051 -12.618 1.00 95.19 91 ARG A C 1
ATOM 688 O O . ARG A 1 91 ? -1.204 -6.234 -13.534 1.00 95.19 91 ARG A O 1
ATOM 695 N N . ASP A 1 92 ? -2.230 -7.792 -12.263 1.00 94.88 92 ASP A N 1
ATOM 696 C CA . ASP A 1 92 ? -3.541 -7.729 -12.893 1.00 94.88 92 ASP A CA 1
ATOM 697 C C . ASP A 1 92 ? -4.608 -7.323 -11.867 1.00 94.88 92 ASP A C 1
ATOM 699 O O . ASP A 1 92 ? -4.493 -7.585 -10.671 1.00 94.88 92 ASP A O 1
ATOM 703 N N . LEU A 1 93 ? -5.670 -6.669 -12.331 1.00 94.12 93 LEU A N 1
ATOM 704 C CA . LEU A 1 93 ? -6.814 -6.342 -11.481 1.00 94.12 93 LEU A CA 1
ATOM 705 C C . LEU A 1 93 ? -7.577 -7.605 -11.052 1.00 94.12 93 LEU A C 1
ATOM 707 O O . LEU A 1 93 ? -8.149 -7.636 -9.967 1.00 94.12 93 LEU A O 1
ATOM 711 N N . GLN A 1 94 ? -7.586 -8.649 -11.879 1.00 94.12 94 GLN A N 1
ATOM 712 C CA . GLN A 1 94 ? -8.265 -9.915 -11.591 1.00 94.12 94 GLN A CA 1
ATOM 713 C C . GLN A 1 94 ? -7.651 -10.661 -10.400 1.00 94.12 94 GLN A C 1
ATOM 715 O O . GLN A 1 94 ? -8.338 -11.455 -9.759 1.00 94.12 94 GLN A O 1
ATOM 720 N N . ASP A 1 95 ? -6.387 -10.370 -10.095 1.00 93.56 95 ASP A N 1
ATOM 721 C CA . ASP A 1 95 ? -5.635 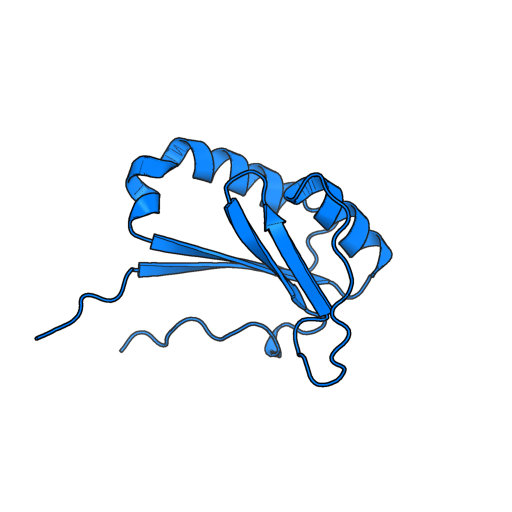-10.939 -8.977 1.00 93.56 95 ASP A CA 1
ATOM 722 C C . ASP A 1 95 ? -6.014 -10.306 -7.627 1.00 93.56 95 ASP A C 1
ATOM 724 O O . ASP A 1 95 ? -5.715 -10.859 -6.564 1.00 93.56 95 ASP A O 1
ATOM 728 N N . VAL A 1 96 ? -6.678 -9.144 -7.651 1.00 93.19 96 VAL A N 1
ATOM 729 C CA . VAL A 1 96 ? -7.148 -8.466 -6.441 1.00 93.19 96 VAL A CA 1
ATOM 730 C C . VAL A 1 96 ? -8.296 -9.279 -5.825 1.00 93.19 96 VAL A C 1
ATOM 732 O O . VAL A 1 96 ? -9.266 -9.593 -6.524 1.00 93.19 96 VAL A O 1
ATOM 735 N N . PRO A 1 97 ? -8.245 -9.609 -4.517 1.00 89.88 97 PRO A N 1
ATOM 736 C CA . PRO A 1 97 ? -9.310 -10.340 -3.847 1.00 89.88 97 PRO A CA 1
ATOM 737 C C . PRO A 1 97 ? -10.654 -9.648 -4.044 1.00 89.88 97 PRO A C 1
ATOM 739 O O . PRO A 1 97 ? -10.812 -8.473 -3.717 1.00 89.88 97 PRO A O 1
ATOM 742 N N . LYS A 1 98 ? -11.653 -10.382 -4.537 1.00 83.75 98 LYS A N 1
ATOM 743 C CA . LYS A 1 98 ? -13.003 -9.828 -4.652 1.00 83.75 98 LYS A CA 1
ATOM 744 C C . LYS A 1 98 ? -13.480 -9.398 -3.266 1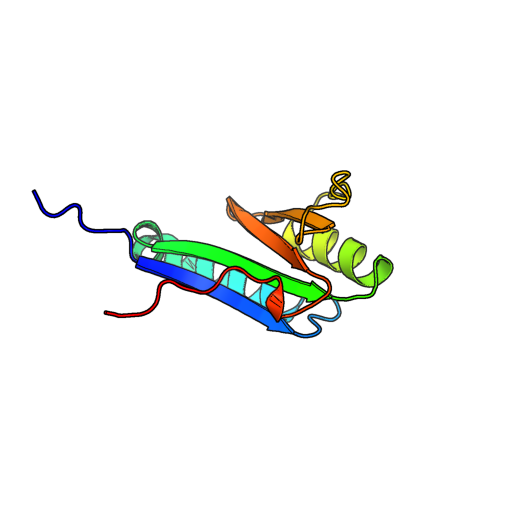.00 83.75 98 LYS A C 1
ATOM 746 O O . LYS A 1 98 ? -13.456 -10.185 -2.317 1.00 83.75 98 LYS A O 1
ATOM 751 N N . GLY A 1 99 ? -13.894 -8.136 -3.152 1.00 70.62 99 GLY A N 1
ATOM 752 C CA . GLY A 1 99 ? -14.658 -7.668 -2.001 1.00 70.62 99 GLY A CA 1
ATOM 753 C C . GLY A 1 99 ? -15.847 -8.594 -1.796 1.00 70.62 99 GLY A C 1
ATOM 754 O O . GLY A 1 99 ? -16.423 -9.063 -2.773 1.00 70.62 99 GLY A O 1
ATOM 755 N N . ASN A 1 100 ? -16.156 -8.913 -0.539 1.00 59.72 100 ASN A N 1
ATOM 756 C CA . ASN A 1 100 ? -17.282 -9.774 -0.200 1.00 59.72 100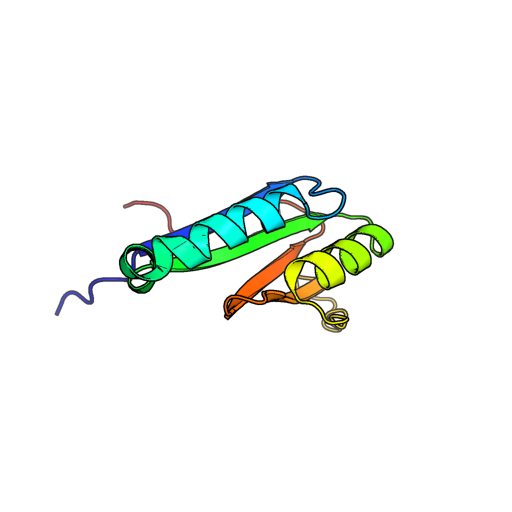 ASN A CA 1
ATOM 757 C C . ASN A 1 100 ? -18.515 -9.334 -1.005 1.00 59.72 100 ASN A C 1
ATOM 759 O O . ASN A 1 100 ? -18.947 -8.193 -0.841 1.00 59.72 100 ASN A O 1
ATOM 763 N N . ASP A 1 101 ? -19.043 -10.218 -1.861 1.00 47.81 101 ASP A N 1
ATOM 764 C CA . ASP A 1 101 ? -20.320 -9.989 -2.533 1.00 47.81 101 ASP A CA 1
ATOM 765 C C . ASP A 1 101 ? -21.334 -9.595 -1.453 1.00 47.81 101 ASP A C 1
ATOM 767 O O . ASP A 1 101 ? -21.486 -10.289 -0.438 1.00 47.81 101 ASP A O 1
ATOM 771 N N . PHE A 1 102 ? -21.943 -8.421 -1.616 1.00 45.47 102 PHE A N 1
ATOM 772 C CA . PHE A 1 102 ? -23.067 -8.033 -0.778 1.00 45.47 102 PHE A CA 1
ATOM 773 C C . PHE A 1 102 ? -24.170 -9.084 -1.000 1.00 45.47 102 PHE A C 1
ATOM 775 O O . PHE A 1 102 ? -24.446 -9.396 -2.160 1.00 45.47 102 PHE A O 1
ATOM 782 N N . PRO A 1 103 ? -24.736 -9.679 0.067 1.00 43.09 103 PRO A N 1
ATOM 783 C CA . PRO A 1 103 ? -25.829 -10.637 -0.069 1.00 43.09 103 PRO A CA 1
ATOM 784 C C . PRO A 1 103 ? -27.079 -10.004 -0.689 1.00 43.09 103 PRO A C 1
ATOM 786 O O . PRO A 1 103 ? -27.281 -8.779 -0.509 1.00 43.09 103 PRO A O 1
#

InterPro domains:
  IPR003788 Protein arginine methyltransferase NDUFAF7 [PF02636] (2-97)
  IPR003788 Protein arginine methyltransferase NDUFAF7 [PTHR12049] (1-99)
  IPR029063 S-adenosyl-L-methionine-dependent methyltransferase superfamily [G3DSA:3.40.50.150] (1-102)
  IPR029063 S-adenosyl-L-methionine-dependent methyltransferase superfamily [SSF53335] (2-99)

Organism: Myotis myotis (NCBI:txid51298)

pLDDT: mean 86.49, std 14.12, range [34.34, 97.75]

Sequence (103 aa):
MATGKSATFQLVELGPGRGTLAGDILRVFSQLGSVLKKCDISIHLVEVSQKLSEIQALTLTEEKVPLERDAESPVYMKGVTKSGIPVSWYRDLQDVPKGNDFP

Radius of gyration: 14.14 Å; chains: 1; bounding box: 38×30×30 Å

Secondary structure (DSSP, 8-state):
----PPEEEEEEEES-TTSHHHHHHHHHHHHTHHHHTTEEEEEEEE---HHHHHHHHHHHHSSPPPBP--TT-SEEEEEE-TTS-EEEEESSGGGSPPP----

Foldseek 3Di:
DDDPPQAEDEAEDECCQQLVVVLVVVVVCLVVVVVCVSYQYAYEYADQDPVSVQSNCCSFAVDGWDFDPDPPQQFGTWHAGPSRHIYTYGNDPVNPDDDPPDD